Protein AF-A0A0G0J7D5-F1 (afdb_monomer_lite)

Sequence (100 aa):
MLTKNDLSQIKTVVQKAILPEIKALKQSTKKDIKTLETGLEAKFETGLKGLETRVNNRIENFKTEIIEGIEESEMEIIATVDKHKADKEIVGVLEKRVVR

Structure (mmCIF, N/CA/C/O backbone):
data_AF-A0A0G0J7D5-F1
#
_entry.id   AF-A0A0G0J7D5-F1
#
loop_
_atom_site.group_PDB
_atom_site.id
_atom_site.type_symbol
_atom_site.label_atom_id
_atom_site.label_alt_id
_atom_site.label_comp_id
_atom_site.label_asym_id
_atom_site.label_entity_id
_atom_site.label_seq_id
_atom_site.pdbx_PDB_ins_code
_atom_site.Cartn_x
_atom_site.Cartn_y
_atom_site.Cartn_z
_atom_site.occupancy
_atom_site.B_iso_or_equiv
_atom_site.auth_seq_id
_atom_site.auth_comp_id
_atom_site.auth_asym_id
_atom_site.auth_atom_id
_atom_site.pdbx_PDB_model_num
ATOM 1 N N . MET A 1 1 ? -40.733 15.414 50.086 1.00 83.56 1 MET A N 1
ATOM 2 C CA . MET A 1 1 ? -39.502 15.001 50.801 1.00 83.56 1 MET A CA 1
ATOM 3 C C . MET A 1 1 ? -39.265 13.532 50.503 1.00 83.56 1 MET A C 1
ATOM 5 O O . MET A 1 1 ? -40.224 12.780 50.603 1.00 83.56 1 MET A O 1
ATOM 9 N N . LEU A 1 2 ? -38.048 13.136 50.118 1.00 87.81 2 LEU A N 1
ATOM 10 C CA . LEU A 1 2 ? -37.702 11.717 49.972 1.00 87.81 2 LEU A CA 1
ATOM 11 C C . LEU A 1 2 ? -37.581 11.069 51.354 1.00 87.81 2 LEU A C 1
ATOM 13 O O . LEU A 1 2 ? -36.993 11.647 52.270 1.00 87.81 2 LEU A O 1
ATOM 17 N N . THR A 1 3 ? -38.139 9.875 51.499 1.00 95.50 3 THR A N 1
ATOM 18 C CA . THR A 1 3 ? -38.063 9.077 52.720 1.00 95.50 3 THR A CA 1
ATOM 19 C C . THR A 1 3 ? -36.744 8.301 52.785 1.00 95.50 3 THR A C 1
ATOM 21 O O . THR A 1 3 ? -36.056 8.087 51.784 1.00 95.50 3 THR A O 1
ATOM 24 N N . LYS A 1 4 ? -36.382 7.813 53.978 1.00 93.50 4 LYS A N 1
ATOM 25 C CA . LYS A 1 4 ? -35.235 6.898 54.139 1.00 93.50 4 LYS A CA 1
ATOM 26 C C . LYS A 1 4 ? -35.382 5.622 53.297 1.00 93.50 4 LYS A C 1
ATOM 28 O O . LYS A 1 4 ? -34.375 5.078 52.849 1.00 93.50 4 LYS A O 1
ATOM 33 N N . ASN A 1 5 ? -36.616 5.159 53.080 1.00 95.50 5 ASN A N 1
ATOM 34 C CA . ASN A 1 5 ? -36.891 3.999 52.239 1.00 95.50 5 ASN A CA 1
ATOM 35 C C . ASN A 1 5 ? -36.580 4.295 50.764 1.00 95.50 5 ASN A C 1
ATOM 37 O O . ASN A 1 5 ? -35.892 3.500 50.125 1.00 95.50 5 ASN A O 1
ATOM 41 N N . ASP A 1 6 ? -36.967 5.476 50.270 1.00 95.94 6 ASP A N 1
ATOM 42 C CA . ASP A 1 6 ? -36.668 5.910 48.897 1.00 95.94 6 ASP A CA 1
ATOM 43 C C . ASP A 1 6 ? -35.152 5.971 48.659 1.00 95.94 6 ASP A C 1
ATOM 45 O O . ASP A 1 6 ? -34.643 5.452 47.667 1.00 95.94 6 ASP A O 1
ATOM 49 N N . LEU A 1 7 ? -34.392 6.516 49.618 1.00 95.75 7 LEU A N 1
ATOM 50 C CA . LEU A 1 7 ? -32.926 6.563 49.545 1.00 95.75 7 LEU A CA 1
ATOM 51 C C . LEU A 1 7 ? -32.282 5.163 49.530 1.00 95.75 7 LEU A C 1
ATOM 53 O O . LEU A 1 7 ? -31.299 4.941 48.820 1.00 95.75 7 LEU A O 1
ATOM 57 N N . SER A 1 8 ? -32.831 4.206 50.285 1.00 95.81 8 SER A N 1
ATOM 58 C CA . SER A 1 8 ? -32.349 2.816 50.316 1.00 95.81 8 SER A CA 1
ATOM 59 C C . SER A 1 8 ? -32.597 2.087 48.990 1.00 95.81 8 SER A C 1
ATOM 61 O O . SER A 1 8 ? -31.719 1.382 48.476 1.00 95.81 8 SER A O 1
ATOM 63 N N . GLN A 1 9 ? -33.771 2.301 48.393 1.00 96.31 9 GLN A N 1
ATOM 64 C CA . GLN A 1 9 ? -34.119 1.740 47.090 1.00 96.31 9 GLN A CA 1
ATOM 65 C C . GLN A 1 9 ? -33.243 2.331 45.980 1.00 96.31 9 GLN A C 1
ATOM 67 O O . GLN A 1 9 ? -32.653 1.573 45.209 1.00 96.31 9 GLN A O 1
ATOM 72 N N . ILE A 1 10 ? -33.053 3.656 45.965 1.00 96.44 10 ILE A N 1
ATOM 73 C CA . ILE A 1 10 ? -32.144 4.333 45.027 1.00 96.44 10 ILE A CA 1
ATOM 74 C C . ILE A 1 10 ? -30.724 3.771 45.149 1.00 96.44 10 ILE A C 1
ATOM 76 O O . ILE A 1 10 ? -30.119 3.395 44.144 1.00 96.44 10 ILE A O 1
ATOM 80 N N . LYS A 1 11 ? -30.195 3.641 46.374 1.00 96.25 11 LYS A N 1
ATOM 81 C CA . LYS A 1 11 ? -28.863 3.064 46.607 1.00 96.25 11 LYS A CA 1
ATOM 82 C C . LYS A 1 11 ? -28.759 1.645 46.051 1.00 96.25 11 LYS A C 1
ATOM 84 O O . LYS A 1 11 ? -27.751 1.303 45.437 1.00 96.25 11 LYS A O 1
ATOM 89 N N . THR A 1 12 ? -29.799 0.837 46.233 1.00 97.44 12 THR A N 1
ATOM 90 C CA . THR A 1 12 ? -29.834 -0.541 45.733 1.00 97.44 12 THR A CA 1
ATOM 91 C C . THR A 1 12 ? -29.810 -0.584 44.207 1.00 97.44 12 THR A C 1
ATOM 93 O O . THR A 1 12 ? -29.020 -1.342 43.646 1.00 97.44 12 THR A O 1
ATOM 96 N N . VAL A 1 13 ? -30.605 0.250 43.530 1.00 97.38 13 VAL A N 1
ATOM 97 C CA . VAL A 1 13 ? -30.617 0.342 42.058 1.00 97.38 13 VAL A CA 1
ATOM 98 C C . VAL A 1 13 ? -29.253 0.783 41.529 1.00 97.38 13 VAL A C 1
ATOM 100 O O . VAL A 1 13 ? -28.694 0.137 40.643 1.00 97.38 13 VAL A O 1
ATOM 103 N N . VAL A 1 14 ? -28.661 1.825 42.119 1.00 97.62 14 VAL A N 1
ATOM 104 C CA . VAL A 1 14 ? -27.325 2.301 41.731 1.00 97.62 14 VAL A CA 1
ATOM 105 C C . VAL A 1 14 ? -26.278 1.196 41.895 1.00 97.62 14 VAL A C 1
ATOM 107 O O . VAL A 1 14 ? -25.461 0.976 41.003 1.00 97.62 14 VAL A O 1
ATOM 110 N N . GLN A 1 15 ? -26.304 0.472 43.016 1.00 97.06 15 GLN A N 1
ATOM 111 C CA . GLN A 1 15 ? -25.299 -0.547 43.319 1.00 97.06 15 GLN A CA 1
ATOM 112 C C . GLN A 1 15 ? -25.460 -1.835 42.514 1.00 97.06 15 GLN A C 1
ATOM 114 O O . GLN A 1 15 ? -24.450 -2.442 42.156 1.00 97.06 15 GLN A O 1
ATOM 119 N N . LYS A 1 16 ? -26.699 -2.268 42.260 1.00 96.06 16 LYS A N 1
ATOM 120 C CA . LYS A 1 16 ? -26.979 -3.583 41.673 1.00 96.06 16 LYS A CA 1
ATOM 121 C C . LYS A 1 16 ? -27.279 -3.555 40.180 1.00 96.06 16 LYS A C 1
ATOM 123 O O . LYS A 1 16 ? -27.034 -4.565 39.535 1.00 96.06 16 LYS A O 1
ATOM 128 N N . ALA A 1 17 ? -27.780 -2.445 39.645 1.00 94.69 17 ALA A N 1
ATOM 129 C CA . ALA A 1 17 ? -28.089 -2.325 38.220 1.00 94.69 17 ALA A CA 1
ATOM 130 C C . ALA A 1 17 ? -27.079 -1.413 37.514 1.00 94.69 17 ALA A C 1
ATOM 132 O O . ALA A 1 17 ? -26.331 -1.855 36.648 1.00 94.69 17 ALA A O 1
ATOM 133 N N . ILE A 1 18 ? -26.959 -0.164 37.970 1.00 97.69 18 ILE A N 1
ATOM 134 C CA . ILE A 1 18 ? -26.228 0.867 37.219 1.00 97.69 18 ILE A CA 1
ATOM 135 C C . ILE A 1 18 ? -24.708 0.642 37.255 1.00 97.69 18 ILE A C 1
ATOM 137 O O . ILE A 1 18 ? -24.042 0.653 36.221 1.00 97.69 18 ILE A O 1
ATOM 141 N N . LEU A 1 19 ? -24.120 0.435 38.440 1.00 97.94 19 LEU A N 1
ATOM 142 C CA . LEU A 1 19 ? -22.665 0.271 38.562 1.00 97.94 19 LEU A CA 1
ATOM 143 C C . LEU A 1 19 ? -22.116 -0.957 37.807 1.00 97.94 19 LEU A C 1
ATOM 145 O O . LEU A 1 19 ? -21.061 -0.825 37.179 1.00 97.94 19 LEU A O 1
ATOM 149 N N . PRO A 1 20 ? -22.762 -2.139 37.849 1.00 97.88 20 PRO A N 1
ATOM 150 C CA . PRO A 1 20 ? -22.348 -3.285 37.042 1.00 97.88 20 PRO A CA 1
ATOM 151 C C . PRO A 1 20 ? -22.414 -3.018 35.538 1.00 97.88 20 PRO A C 1
ATOM 153 O O . PRO A 1 20 ? -21.451 -3.329 34.838 1.00 97.88 20 PRO A O 1
ATOM 156 N N . GLU A 1 21 ? -23.484 -2.384 35.053 1.00 98.06 21 GLU A N 1
ATOM 157 C CA . GLU A 1 21 ? -23.633 -2.032 33.637 1.00 98.06 21 GLU A CA 1
ATOM 158 C C . GLU A 1 21 ? -22.535 -1.071 33.171 1.00 98.06 21 GLU A C 1
ATOM 160 O O . GLU A 1 21 ? -21.887 -1.322 32.157 1.00 98.06 21 GLU A O 1
ATOM 165 N N . ILE A 1 22 ? -22.226 -0.030 33.953 1.00 97.81 22 ILE A N 1
ATOM 166 C CA . ILE A 1 22 ? -21.123 0.897 33.645 1.00 97.81 22 ILE A CA 1
ATOM 167 C C . ILE A 1 22 ? -19.781 0.155 33.578 1.00 97.81 22 ILE A C 1
ATOM 169 O O . ILE A 1 22 ? -18.958 0.419 32.697 1.00 97.81 22 ILE A O 1
ATOM 173 N N . LYS A 1 23 ? -19.532 -0.786 34.498 1.00 97.62 23 LYS A N 1
ATOM 174 C CA . LYS A 1 23 ? -18.303 -1.596 34.485 1.00 97.62 23 LYS A CA 1
ATOM 175 C C . LYS A 1 23 ? -18.232 -2.491 33.249 1.00 97.62 23 LYS A C 1
ATOM 177 O O . LYS A 1 23 ? -17.161 -2.579 32.647 1.00 97.62 23 LYS A O 1
ATOM 182 N N . ALA A 1 24 ? -19.344 -3.119 32.873 1.00 97.81 24 ALA A N 1
ATOM 183 C CA . ALA A 1 24 ? -19.435 -3.959 31.685 1.00 97.81 24 ALA A CA 1
ATOM 184 C C . ALA A 1 24 ? -19.192 -3.140 30.410 1.00 97.81 24 ALA A C 1
ATOM 186 O O . ALA A 1 24 ? -18.339 -3.510 29.604 1.00 97.81 24 ALA A O 1
ATOM 187 N N . LEU A 1 25 ? -19.842 -1.978 30.283 1.00 98.25 25 LEU A N 1
ATOM 188 C CA . LEU A 1 25 ? -19.628 -1.039 29.181 1.00 98.25 25 LEU A CA 1
ATOM 189 C C . LEU A 1 25 ? -18.156 -0.628 29.081 1.00 98.25 25 LEU A C 1
ATOM 191 O O . LEU A 1 25 ? -17.551 -0.768 28.024 1.00 98.25 25 LEU A O 1
ATOM 195 N N . LYS A 1 26 ? -17.530 -0.228 30.196 1.00 97.81 26 LYS A N 1
ATOM 196 C CA . LYS A 1 26 ? -16.107 0.150 30.220 1.00 97.81 26 LYS A CA 1
ATOM 197 C C . LYS A 1 26 ? -15.188 -0.980 29.743 1.00 97.81 26 LYS A C 1
ATOM 199 O O . LYS A 1 26 ? -14.194 -0.718 29.065 1.00 97.81 26 LYS A O 1
ATOM 204 N N . GLN A 1 27 ? -15.482 -2.226 30.113 1.00 98.19 27 GLN A N 1
ATOM 205 C CA . GLN A 1 27 ? -14.704 -3.384 29.667 1.00 98.19 27 GLN A CA 1
ATOM 206 C C . GLN A 1 27 ? -14.922 -3.683 28.183 1.00 98.19 27 GLN A C 1
ATOM 208 O O . GLN A 1 27 ? -13.938 -3.916 27.481 1.00 98.19 27 GLN A O 1
ATOM 213 N N . SER A 1 28 ? -16.171 -3.626 27.707 1.00 98.12 28 SER A N 1
ATOM 214 C CA . SER A 1 28 ? -16.495 -3.810 26.289 1.00 98.12 28 SER A CA 1
ATOM 215 C C . SER A 1 28 ? -15.786 -2.767 25.438 1.00 98.12 28 SER A C 1
ATOM 217 O O . SER A 1 28 ? -14.994 -3.129 24.580 1.00 98.12 28 SER A O 1
ATOM 219 N N . THR A 1 29 ? -15.932 -1.480 25.767 1.00 98.38 29 THR A N 1
ATOM 220 C CA . THR A 1 29 ? -15.277 -0.395 25.028 1.00 98.38 29 THR A CA 1
ATOM 221 C C . THR A 1 29 ? -13.758 -0.561 25.002 1.00 98.38 29 THR A C 1
ATOM 223 O O . THR A 1 29 ? -13.130 -0.361 23.967 1.00 98.38 29 THR A O 1
ATOM 226 N N . LYS A 1 30 ? -13.138 -0.990 26.111 1.00 98.06 30 LYS A N 1
ATOM 227 C CA . LYS A 1 30 ? -11.693 -1.273 26.137 1.00 98.06 30 LYS A CA 1
ATOM 228 C C . LYS A 1 30 ? -11.308 -2.425 25.200 1.00 98.06 30 LYS A C 1
ATOM 230 O O . LYS A 1 30 ? -10.233 -2.385 24.606 1.00 98.06 30 LYS A O 1
ATOM 235 N N . LYS A 1 31 ? -12.142 -3.460 25.092 1.00 98.06 31 LYS A N 1
ATOM 236 C CA . LYS A 1 31 ? -11.928 -4.584 24.170 1.00 98.06 31 LYS A CA 1
ATOM 237 C C . LYS A 1 31 ? -12.115 -4.152 22.713 1.00 98.06 31 LYS A C 1
ATOM 239 O O . LYS A 1 31 ? -11.312 -4.542 21.867 1.00 98.06 31 LYS A O 1
ATOM 244 N N . ASP A 1 32 ? -13.123 -3.332 22.444 1.00 98.31 32 ASP A N 1
ATOM 245 C CA . ASP A 1 32 ? -13.423 -2.826 21.105 1.00 98.31 32 ASP A CA 1
ATOM 246 C C . ASP A 1 32 ? -12.275 -1.950 20.592 1.00 98.31 32 ASP A C 1
ATOM 248 O O . ASP A 1 32 ? -11.786 -2.175 19.488 1.00 98.31 32 ASP A O 1
ATOM 252 N N . ILE A 1 33 ? -11.756 -1.045 21.434 1.00 98.25 33 ILE A N 1
ATOM 253 C CA . ILE A 1 33 ? -10.577 -0.223 21.115 1.00 98.25 33 ILE A CA 1
ATOM 254 C C . ILE A 1 33 ? -9.380 -1.105 20.754 1.00 98.25 33 ILE A C 1
ATOM 256 O O . ILE A 1 33 ? -8.811 -0.936 19.683 1.00 98.25 33 ILE A O 1
ATOM 260 N N . LYS A 1 34 ? -9.047 -2.099 21.586 1.00 97.94 34 LYS A N 1
ATOM 261 C CA . LYS A 1 34 ? -7.930 -3.014 21.297 1.00 97.94 34 LYS A CA 1
ATOM 262 C C . LYS A 1 34 ? -8.105 -3.772 19.985 1.00 97.94 34 LYS A C 1
ATOM 264 O O . LYS A 1 34 ? -7.147 -3.986 19.254 1.00 97.94 34 LYS A O 1
ATOM 269 N N . THR A 1 35 ? -9.333 -4.191 19.693 1.00 98.19 35 THR A N 1
ATOM 270 C CA . THR A 1 35 ? -9.645 -4.901 18.447 1.00 98.19 35 THR A CA 1
ATOM 271 C C . THR A 1 35 ? -9.431 -3.989 17.239 1.00 98.19 35 THR A C 1
ATOM 273 O O . THR A 1 35 ? -8.878 -4.425 16.230 1.00 98.19 35 THR A O 1
ATOM 276 N N . LEU A 1 36 ? -9.827 -2.716 17.349 1.00 98.12 36 LEU A N 1
ATOM 277 C CA . LEU A 1 36 ? -9.581 -1.711 16.318 1.00 98.12 36 LEU A CA 1
ATOM 278 C C . LEU A 1 36 ? -8.087 -1.420 16.147 1.00 98.12 36 LEU A C 1
ATOM 280 O O . LEU A 1 36 ? -7.628 -1.382 15.011 1.00 98.12 36 LEU A O 1
ATOM 284 N N . GLU A 1 37 ? -7.333 -1.269 17.239 1.00 97.75 37 GLU A N 1
ATOM 285 C CA . GLU A 1 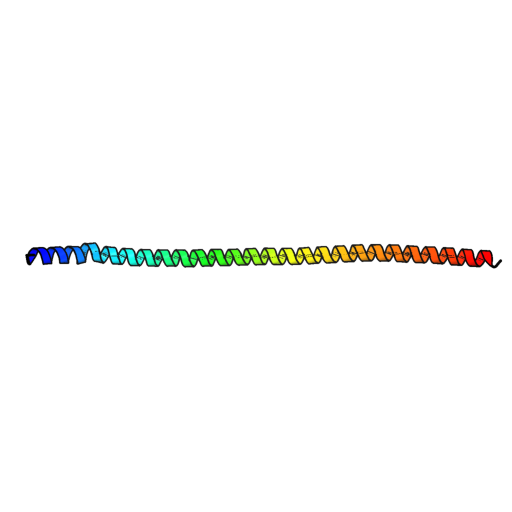37 ? -5.880 -1.039 17.214 1.00 97.75 37 GLU A CA 1
ATOM 286 C C . GLU A 1 37 ? -5.159 -2.164 16.461 1.00 97.75 37 GLU A C 1
ATOM 288 O O . GLU A 1 37 ? -4.529 -1.911 15.436 1.00 97.75 37 GLU A O 1
ATOM 293 N N . THR A 1 38 ? -5.352 -3.420 16.877 1.00 97.75 38 THR A N 1
ATOM 294 C CA . THR A 1 38 ? -4.737 -4.578 16.207 1.00 97.75 38 THR A CA 1
ATOM 295 C C . THR A 1 38 ? -5.197 -4.717 14.753 1.00 97.75 38 THR A C 1
ATOM 297 O O . THR A 1 38 ? -4.406 -5.048 13.869 1.00 97.75 38 THR A O 1
ATOM 300 N N . GLY A 1 39 ? -6.478 -4.452 14.474 1.00 97.88 39 GLY A N 1
ATOM 301 C CA . GLY A 1 39 ? -7.012 -4.504 13.115 1.00 97.88 39 GLY A CA 1
ATOM 302 C C . GLY A 1 39 ? -6.414 -3.436 12.194 1.00 97.88 39 GLY A C 1
ATOM 303 O O . GLY A 1 39 ? -6.193 -3.703 11.011 1.00 97.88 39 GLY A O 1
ATOM 304 N N . LEU A 1 40 ? -6.145 -2.237 12.716 1.00 98.06 40 LEU A N 1
ATOM 305 C CA . LEU A 1 40 ? -5.497 -1.154 11.977 1.00 98.06 40 LEU A CA 1
ATOM 306 C C . LEU A 1 40 ? -4.011 -1.434 11.758 1.00 98.06 40 LEU A C 1
ATOM 308 O O . LEU A 1 40 ? -3.550 -1.290 10.628 1.00 98.06 40 LEU A O 1
ATOM 312 N N . GLU A 1 41 ? -3.293 -1.889 12.786 1.00 97.25 41 GLU A N 1
ATOM 313 C CA . GLU A 1 41 ? -1.880 -2.276 12.679 1.00 97.25 41 GLU A CA 1
ATOM 314 C C . GLU A 1 41 ? -1.677 -3.340 11.594 1.00 97.25 41 GLU A C 1
ATOM 316 O O . GLU A 1 41 ? -0.880 -3.147 10.676 1.00 97.25 41 GLU A O 1
ATOM 321 N N . ALA A 1 42 ? -2.476 -4.413 11.615 1.00 97.12 42 ALA A N 1
ATOM 322 C CA . ALA A 1 42 ? -2.379 -5.488 10.630 1.00 97.12 42 ALA A CA 1
ATOM 323 C C . ALA A 1 42 ? -2.668 -5.011 9.194 1.00 97.12 42 ALA A C 1
ATOM 325 O O . ALA A 1 42 ? -1.978 -5.400 8.244 1.00 97.12 42 ALA A O 1
ATOM 326 N N . LYS A 1 43 ? -3.684 -4.152 9.014 1.00 97.38 43 LYS A N 1
ATOM 327 C CA . LYS A 1 43 ? -4.006 -3.560 7.704 1.00 97.38 43 LYS A CA 1
ATOM 328 C C . LYS A 1 43 ? -2.888 -2.656 7.204 1.00 97.38 43 LYS A C 1
ATOM 330 O O . LYS A 1 43 ? -2.567 -2.700 6.018 1.00 97.38 43 LYS A O 1
ATOM 335 N N . PHE A 1 44 ? -2.306 -1.854 8.090 1.00 98.00 44 PHE A N 1
ATOM 336 C CA . PHE A 1 44 ? -1.221 -0.950 7.740 1.00 98.00 44 PHE A CA 1
ATOM 337 C C . PHE A 1 44 ? 0.032 -1.728 7.335 1.00 98.00 44 PHE A C 1
ATOM 339 O O . PHE A 1 44 ? 0.586 -1.475 6.268 1.00 98.00 44 PHE A O 1
ATOM 346 N N . GLU A 1 45 ? 0.417 -2.742 8.109 1.00 97.75 45 GLU A N 1
ATOM 347 C CA . GLU A 1 45 ? 1.573 -3.582 7.793 1.00 97.75 45 GLU A CA 1
ATOM 348 C C . GLU A 1 45 ? 1.386 -4.348 6.473 1.00 97.75 45 GLU A C 1
ATOM 350 O O . GLU A 1 45 ? 2.289 -4.396 5.637 1.00 97.75 45 GLU A O 1
ATOM 355 N N . THR A 1 46 ? 0.186 -4.884 6.235 1.00 98.06 46 THR A N 1
ATOM 356 C CA . THR A 1 46 ? -0.154 -5.537 4.959 1.00 98.06 46 THR A CA 1
ATOM 357 C C . THR A 1 46 ? -0.080 -4.550 3.793 1.00 98.06 46 THR A C 1
ATOM 359 O O . THR A 1 46 ? 0.460 -4.868 2.732 1.00 98.06 46 THR A O 1
ATOM 362 N N . GLY A 1 47 ? -0.588 -3.332 3.995 1.00 98.44 47 GLY A N 1
ATOM 363 C CA . GLY A 1 47 ? -0.528 -2.256 3.012 1.00 98.44 47 GLY A CA 1
ATOM 364 C C . GLY A 1 47 ? 0.905 -1.855 2.664 1.00 98.44 47 GLY A C 1
ATOM 365 O O . GLY A 1 47 ? 1.218 -1.704 1.481 1.00 98.44 47 GLY A O 1
ATOM 366 N N . LEU A 1 48 ? 1.782 -1.748 3.668 1.00 98.25 48 LEU A N 1
ATOM 367 C CA . LEU A 1 48 ? 3.199 -1.437 3.480 1.00 98.25 48 LEU A CA 1
ATOM 368 C C . LEU A 1 48 ? 3.932 -2.533 2.704 1.00 98.25 48 LEU A C 1
ATOM 370 O O . LEU A 1 48 ? 4.580 -2.219 1.711 1.00 98.25 48 LEU A O 1
ATOM 374 N N . LYS A 1 49 ? 3.761 -3.809 3.071 1.00 98.12 49 LYS A N 1
ATOM 375 C CA . LYS A 1 49 ? 4.367 -4.938 2.335 1.00 98.12 49 LYS A CA 1
ATOM 376 C C . LYS A 1 49 ? 3.901 -4.984 0.878 1.00 98.12 49 LYS A C 1
ATOM 378 O O . LYS A 1 49 ? 4.686 -5.227 -0.041 1.00 98.12 49 LYS A O 1
ATOM 383 N N . GLY A 1 50 ? 2.617 -4.701 0.651 1.00 98.56 50 GLY A N 1
ATOM 384 C CA . GLY A 1 50 ? 2.059 -4.590 -0.694 1.00 98.56 50 GLY A CA 1
ATOM 385 C C . GLY A 1 50 ? 2.658 -3.429 -1.492 1.00 98.56 50 GLY A C 1
ATOM 386 O O . GLY A 1 50 ? 2.899 -3.570 -2.691 1.00 98.56 50 GLY A O 1
ATOM 387 N N . LEU A 1 51 ? 2.911 -2.285 -0.850 1.00 98.56 51 LEU A N 1
ATOM 388 C CA . LEU A 1 51 ? 3.578 -1.147 -1.481 1.00 98.56 51 LEU A CA 1
ATOM 389 C C . LEU A 1 51 ? 5.040 -1.461 -1.811 1.00 98.56 51 LEU A C 1
ATOM 391 O O . LEU A 1 51 ? 5.452 -1.225 -2.942 1.00 98.56 51 LEU A O 1
ATOM 395 N N . GLU A 1 52 ? 5.783 -2.033 -0.867 1.00 98.38 52 GLU A N 1
ATOM 396 C CA . GLU A 1 52 ? 7.179 -2.446 -1.041 1.00 98.38 52 GLU A CA 1
ATOM 397 C C . GLU A 1 52 ? 7.333 -3.392 -2.237 1.00 98.38 52 GLU A C 1
ATOM 399 O O . GLU A 1 52 ? 8.149 -3.153 -3.125 1.00 98.38 52 GLU A O 1
ATOM 404 N N . THR A 1 53 ? 6.461 -4.398 -2.336 1.00 98.56 53 THR A N 1
ATOM 405 C CA . THR A 1 53 ? 6.444 -5.337 -3.468 1.00 98.56 53 THR A CA 1
ATOM 406 C C . THR A 1 53 ? 6.228 -4.616 -4.801 1.00 98.56 53 THR A C 1
ATOM 408 O O . THR A 1 53 ? 6.942 -4.866 -5.770 1.00 98.56 53 THR A O 1
ATOM 411 N N . ARG A 1 54 ? 5.261 -3.687 -4.871 1.00 98.56 54 ARG A N 1
ATOM 412 C CA . ARG A 1 54 ? 4.994 -2.924 -6.103 1.00 98.56 54 ARG A CA 1
ATOM 413 C C . ARG A 1 54 ? 6.167 -2.034 -6.496 1.00 98.56 54 ARG A C 1
ATOM 415 O O . ARG A 1 54 ? 6.461 -1.928 -7.683 1.00 98.56 54 ARG A O 1
ATOM 422 N N . VAL A 1 55 ? 6.813 -1.394 -5.522 1.00 98.69 55 VAL A N 1
ATOM 423 C CA . VAL A 1 55 ? 7.983 -0.541 -5.762 1.00 98.69 55 VAL A CA 1
ATOM 424 C C . VAL A 1 55 ? 9.147 -1.375 -6.287 1.00 98.69 55 VAL A C 1
ATOM 426 O O . VAL A 1 55 ? 9.712 -1.019 -7.316 1.00 98.69 55 VAL A O 1
ATOM 429 N N . ASN A 1 56 ? 9.447 -2.511 -5.655 1.00 98.38 56 ASN A N 1
ATOM 430 C CA . ASN A 1 56 ? 10.522 -3.399 -6.096 1.00 98.38 56 ASN A CA 1
ATOM 431 C C . ASN A 1 56 ? 10.274 -3.921 -7.515 1.00 98.38 56 ASN A C 1
ATOM 433 O O . ASN 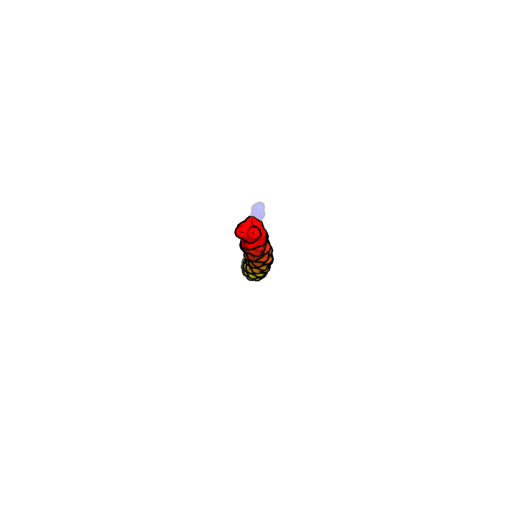A 1 56 ? 11.151 -3.806 -8.365 1.00 98.38 56 ASN A O 1
ATOM 437 N N . ASN A 1 57 ? 9.055 -4.380 -7.816 1.00 98.50 57 ASN A N 1
ATOM 438 C CA . ASN A 1 57 ? 8.703 -4.814 -9.170 1.00 98.50 57 ASN A CA 1
ATOM 439 C C . ASN A 1 57 ? 8.844 -3.676 -10.190 1.00 98.50 57 ASN A C 1
ATOM 441 O O . ASN A 1 57 ? 9.299 -3.897 -11.307 1.00 98.50 57 ASN A O 1
ATOM 445 N N . ARG A 1 58 ? 8.476 -2.442 -9.819 1.00 98.50 58 ARG A N 1
ATOM 446 C CA . ARG A 1 58 ? 8.617 -1.291 -10.718 1.00 98.50 58 ARG A CA 1
ATOM 447 C C . ARG A 1 58 ? 10.080 -0.943 -10.981 1.00 98.50 58 ARG A C 1
ATOM 449 O O . ARG A 1 58 ? 10.406 -0.581 -12.105 1.00 98.50 58 ARG A O 1
ATOM 456 N N . ILE A 1 59 ? 10.936 -1.053 -9.968 1.00 98.44 59 ILE A N 1
ATOM 457 C CA . ILE A 1 59 ? 12.380 -0.849 -10.105 1.00 98.44 59 ILE A CA 1
ATOM 458 C C . ILE A 1 59 ? 12.980 -1.906 -11.033 1.00 98.44 59 ILE A C 1
ATOM 460 O O . ILE A 1 59 ? 13.740 -1.544 -11.925 1.00 98.44 59 ILE A O 1
ATOM 464 N N . GLU A 1 60 ? 12.632 -3.182 -10.859 1.00 98.19 60 GLU A N 1
ATOM 465 C CA . GLU A 1 60 ? 13.126 -4.251 -11.736 1.00 98.19 60 GLU A CA 1
ATOM 466 C C . GLU A 1 60 ? 12.670 -4.050 -13.183 1.00 98.19 60 GLU A C 1
ATOM 468 O O . GLU A 1 60 ? 13.499 -4.088 -14.086 1.00 98.19 60 GLU A O 1
ATOM 473 N N . ASN A 1 61 ? 11.399 -3.703 -13.404 1.00 98.38 61 ASN A N 1
ATOM 474 C CA . ASN A 1 61 ? 10.914 -3.392 -14.748 1.00 98.38 61 ASN A CA 1
ATOM 475 C C . ASN A 1 61 ? 11.674 -2.215 -15.374 1.00 98.38 61 ASN A C 1
ATOM 477 O O . ASN A 1 61 ? 12.084 -2.299 -16.525 1.00 98.38 61 ASN A O 1
ATOM 481 N N . PHE A 1 62 ? 11.917 -1.140 -14.614 1.00 98.44 62 PHE A N 1
ATOM 482 C CA . PHE A 1 62 ? 12.703 -0.012 -15.116 1.00 98.44 62 PHE A CA 1
ATOM 483 C C . PHE A 1 62 ? 14.146 -0.396 -15.445 1.00 98.44 62 PHE A C 1
ATOM 485 O O . PHE A 1 62 ? 14.697 0.120 -16.412 1.00 98.44 62 PHE A O 1
ATOM 492 N N . LYS A 1 63 ? 14.772 -1.295 -14.677 1.00 98.12 63 LYS A N 1
ATOM 493 C CA . LYS A 1 63 ? 16.108 -1.803 -15.018 1.00 98.12 63 LYS A CA 1
ATOM 494 C C . LYS A 1 63 ? 16.089 -2.539 -16.353 1.00 98.12 63 LYS A C 1
ATOM 496 O O . LYS A 1 63 ? 16.960 -2.279 -17.175 1.00 98.12 63 LYS A O 1
ATOM 501 N N . THR A 1 64 ? 15.108 -3.414 -16.569 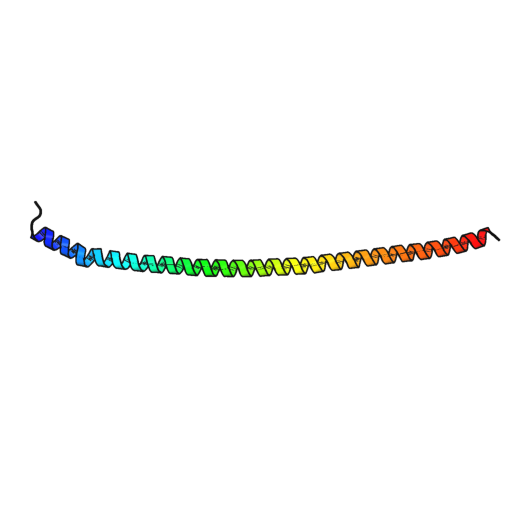1.00 98.50 64 THR A N 1
ATOM 502 C CA . THR A 1 64 ? 14.951 -4.136 -17.837 1.00 98.50 64 THR A CA 1
ATOM 503 C C . THR A 1 64 ? 14.741 -3.173 -19.001 1.00 98.50 64 THR A C 1
ATOM 505 O O . THR A 1 64 ? 15.499 -3.235 -19.959 1.00 98.50 64 THR A O 1
ATOM 508 N N . GLU A 1 65 ? 13.805 -2.226 -18.881 1.00 98.50 65 GLU A N 1
ATOM 509 C CA . GLU A 1 65 ? 13.529 -1.224 -19.924 1.00 98.50 65 GLU A CA 1
ATOM 510 C C . GLU A 1 65 ? 14.779 -0.396 -20.279 1.00 98.50 65 GLU A C 1
ATOM 512 O O . GLU A 1 65 ? 15.034 -0.113 -21.447 1.00 98.50 65 GLU A O 1
ATOM 517 N N . ILE A 1 66 ? 15.588 -0.022 -19.280 1.00 98.50 66 ILE A N 1
ATOM 518 C CA . ILE A 1 66 ? 16.842 0.709 -19.507 1.00 98.50 66 ILE A CA 1
ATOM 519 C C . ILE A 1 66 ? 17.867 -0.161 -20.240 1.00 98.50 66 ILE A C 1
ATOM 521 O O . ILE A 1 66 ? 18.519 0.331 -21.157 1.00 98.50 66 ILE A O 1
ATOM 525 N N . ILE A 1 67 ? 18.034 -1.424 -19.837 1.00 98.44 67 ILE A N 1
ATOM 526 C CA . ILE A 1 67 ? 18.988 -2.342 -20.474 1.00 98.44 67 ILE A CA 1
ATOM 527 C C . ILE A 1 67 ? 18.595 -2.579 -21.932 1.00 98.44 67 ILE A C 1
ATOM 529 O O . ILE A 1 67 ? 19.427 -2.385 -22.810 1.00 98.44 67 ILE A O 1
ATOM 533 N N . GLU A 1 68 ? 17.329 -2.907 -22.190 1.00 98.31 68 GLU A N 1
ATOM 534 C CA . GLU A 1 68 ? 16.821 -3.139 -23.546 1.00 98.31 68 GLU A CA 1
ATOM 535 C C . GLU A 1 68 ? 17.013 -1.899 -24.435 1.00 98.31 68 GLU A C 1
ATOM 537 O O . GLU A 1 68 ? 17.478 -2.013 -25.567 1.00 98.31 68 GLU A O 1
ATOM 542 N N . GLY A 1 69 ? 16.748 -0.696 -23.908 1.00 98.56 69 GLY A N 1
ATOM 543 C CA . GLY A 1 69 ? 16.973 0.550 -24.646 1.00 98.56 69 GLY A CA 1
ATOM 544 C C . GLY A 1 69 ? 18.452 0.845 -24.937 1.00 98.56 69 GLY A C 1
ATOM 545 O O . GLY A 1 69 ? 18.777 1.411 -25.986 1.00 98.56 69 GLY A O 1
ATOM 546 N N . ILE A 1 70 ? 19.364 0.459 -24.037 1.00 98.44 70 ILE A N 1
ATOM 547 C CA . ILE A 1 70 ? 20.811 0.551 -24.279 1.00 98.44 70 ILE A CA 1
ATOM 548 C C . ILE A 1 70 ? 21.222 -0.439 -25.368 1.00 98.44 70 ILE A C 1
ATOM 550 O O . ILE A 1 70 ? 21.892 -0.032 -26.312 1.00 98.44 70 ILE A O 1
ATOM 554 N N . GLU A 1 71 ? 20.792 -1.697 -25.277 1.00 98.31 71 GLU A N 1
ATOM 555 C CA . GLU A 1 71 ? 21.106 -2.736 -26.265 1.00 98.31 71 GLU A CA 1
ATOM 556 C C . GLU A 1 71 ? 20.601 -2.358 -27.667 1.00 98.31 71 GLU A C 1
ATOM 558 O O . GLU A 1 71 ? 21.324 -2.505 -28.654 1.00 98.31 71 GLU A O 1
ATOM 563 N N . GLU A 1 72 ? 19.392 -1.797 -27.769 1.00 98.38 72 GLU A N 1
ATOM 564 C CA . GLU A 1 72 ? 18.850 -1.282 -29.032 1.00 98.38 72 GLU A CA 1
ATOM 565 C C . GLU A 1 72 ? 19.723 -0.152 -29.601 1.00 98.38 72 GLU A C 1
ATOM 567 O O . GLU A 1 72 ? 20.106 -0.181 -30.776 1.00 98.38 72 GLU A O 1
ATOM 572 N N . SER A 1 73 ? 20.107 0.805 -28.753 1.00 98.38 73 SER A N 1
ATOM 573 C CA . SER A 1 73 ? 20.971 1.924 -29.147 1.00 98.38 73 SER A CA 1
ATOM 574 C C . SER A 1 73 ? 22.361 1.447 -29.589 1.00 98.38 73 SER A C 1
ATOM 576 O O . SER A 1 73 ? 22.918 1.953 -30.565 1.00 98.38 73 SER A O 1
ATOM 578 N N . GLU A 1 74 ? 22.938 0.460 -28.900 1.00 98.38 74 GLU A N 1
ATOM 579 C CA . GLU A 1 74 ? 24.229 -0.133 -29.258 1.00 98.38 74 GLU A CA 1
ATOM 580 C C . GLU A 1 74 ? 24.178 -0.801 -30.636 1.00 98.38 74 GLU A C 1
ATOM 582 O O . GLU A 1 74 ? 25.076 -0.594 -31.459 1.00 98.38 74 GLU A O 1
ATOM 587 N N . MET A 1 75 ? 23.105 -1.539 -30.928 1.00 98.25 75 MET A N 1
ATOM 588 C CA . MET A 1 75 ? 22.899 -2.165 -32.234 1.00 98.25 75 MET A CA 1
ATOM 589 C C . MET A 1 75 ? 22.781 -1.131 -33.364 1.00 98.25 75 MET A C 1
ATOM 591 O O . MET A 1 75 ? 23.376 -1.317 -34.431 1.00 98.25 75 MET A O 1
ATOM 595 N N . GLU A 1 76 ? 22.075 -0.020 -33.137 1.00 98.38 76 GLU A N 1
ATOM 596 C CA . GLU A 1 76 ? 21.969 1.076 -34.110 1.00 98.38 76 GLU A CA 1
ATOM 597 C C . GLU A 1 76 ? 23.330 1.744 -34.377 1.00 98.38 76 GLU A C 1
ATOM 599 O O . GLU A 1 76 ? 23.696 2.018 -35.531 1.00 98.38 76 GLU A O 1
ATOM 604 N N . ILE A 1 77 ? 24.122 1.960 -33.322 1.00 98.44 77 ILE A N 1
ATOM 605 C CA . ILE A 1 77 ? 25.477 2.510 -33.431 1.00 98.44 77 ILE A CA 1
ATOM 606 C C . ILE A 1 77 ? 26.371 1.573 -34.248 1.00 98.44 77 ILE A C 1
ATOM 608 O O . ILE A 1 77 ? 27.056 2.038 -35.164 1.00 98.44 77 ILE A O 1
ATOM 612 N N . ILE A 1 78 ? 26.351 0.266 -33.966 1.00 98.31 78 ILE A N 1
ATOM 613 C CA . ILE A 1 78 ? 27.140 -0.732 -34.705 1.00 98.31 78 ILE A CA 1
ATOM 614 C C . ILE A 1 78 ? 26.780 -0.705 -36.194 1.00 98.31 78 ILE A C 1
ATOM 616 O O . ILE A 1 78 ? 27.672 -0.579 -37.036 1.00 98.31 78 ILE A O 1
ATOM 620 N N . ALA A 1 79 ? 25.485 -0.728 -36.527 1.00 98.31 79 ALA A N 1
ATOM 621 C CA . ALA A 1 79 ? 25.023 -0.676 -37.913 1.00 98.31 79 ALA A CA 1
ATOM 622 C C . ALA A 1 79 ? 25.489 0.602 -38.635 1.00 98.31 79 ALA A C 1
ATOM 624 O O . ALA A 1 79 ? 25.933 0.559 -39.787 1.00 98.31 79 ALA A O 1
ATOM 625 N N . THR A 1 80 ? 25.442 1.744 -37.944 1.00 98.38 80 THR A N 1
ATOM 626 C CA . THR A 1 80 ? 25.908 3.032 -38.477 1.00 98.38 80 THR A CA 1
ATOM 627 C C . THR A 1 80 ? 27.418 3.031 -38.725 1.00 98.38 80 THR A C 1
ATOM 629 O O . THR A 1 80 ? 27.882 3.491 -39.773 1.00 98.38 80 THR A O 1
ATOM 632 N N . VAL A 1 81 ? 28.198 2.489 -37.788 1.00 98.31 81 VAL A N 1
ATOM 633 C CA . VAL A 1 81 ? 29.659 2.385 -37.903 1.00 98.31 81 VAL A CA 1
ATOM 634 C C . VAL A 1 81 ? 30.058 1.468 -39.057 1.00 98.31 81 VAL A C 1
ATOM 636 O O . VAL A 1 81 ? 30.954 1.819 -39.829 1.00 98.31 81 VAL A O 1
ATOM 639 N N . ASP A 1 82 ? 29.401 0.322 -39.212 1.00 98.19 82 ASP A N 1
ATOM 640 C CA . ASP A 1 82 ? 29.713 -0.625 -40.282 1.00 98.19 82 ASP A CA 1
ATOM 641 C C . ASP A 1 82 ? 29.369 -0.064 -41.663 1.00 98.19 82 ASP A C 1
ATOM 643 O O . ASP A 1 82 ? 30.175 -0.179 -42.591 1.00 98.19 82 ASP A O 1
ATOM 647 N N . LYS A 1 83 ? 28.252 0.663 -41.783 1.00 98.19 83 LYS A N 1
ATOM 648 C CA . LYS A 1 83 ? 27.942 1.426 -42.997 1.00 98.19 83 LYS A CA 1
ATOM 649 C C . LYS A 1 83 ? 29.032 2.455 -43.311 1.00 98.19 83 LYS A C 1
ATOM 651 O O . LYS A 1 83 ? 29.514 2.508 -44.439 1.00 98.19 83 LYS A O 1
ATOM 656 N N . HIS A 1 84 ? 29.471 3.234 -42.319 1.00 97.88 84 HIS A N 1
ATOM 657 C CA . HIS A 1 84 ? 30.522 4.234 -42.523 1.00 97.88 84 HIS A CA 1
ATO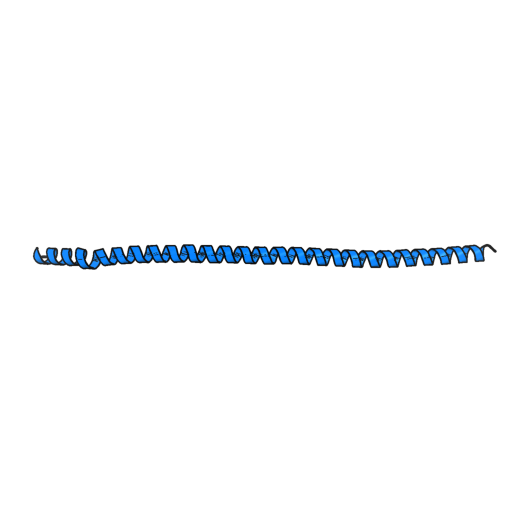M 658 C C . HIS A 1 84 ? 31.857 3.612 -42.970 1.00 97.88 84 HIS A C 1
ATOM 660 O O . HIS A 1 84 ? 32.5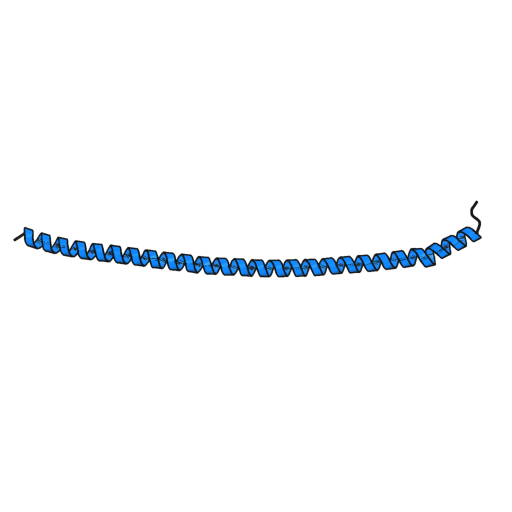59 4.185 -43.807 1.00 97.88 84 HIS A O 1
ATOM 666 N N . LYS A 1 85 ? 32.219 2.437 -42.435 1.00 97.75 85 LYS A N 1
ATOM 667 C CA . LYS A 1 85 ? 33.410 1.695 -42.881 1.00 97.75 85 LYS A CA 1
ATOM 668 C C . LYS A 1 85 ? 33.287 1.276 -44.346 1.00 97.75 85 LYS A C 1
ATOM 670 O O . LYS A 1 85 ? 34.218 1.525 -45.109 1.00 97.75 85 LYS A O 1
ATOM 675 N N . ALA A 1 86 ? 32.145 0.711 -44.741 1.00 97.50 86 ALA A N 1
ATOM 676 C CA . ALA A 1 86 ? 31.892 0.314 -46.125 1.00 97.50 86 ALA A CA 1
ATOM 677 C C . ALA A 1 86 ? 31.965 1.516 -47.086 1.00 97.50 86 ALA A C 1
ATOM 679 O O . ALA A 1 86 ? 32.630 1.448 -48.121 1.00 97.50 86 ALA A O 1
ATOM 680 N N . ASP A 1 87 ? 31.365 2.649 -46.709 1.00 97.38 87 ASP A N 1
ATOM 681 C CA . ASP A 1 87 ? 31.423 3.885 -47.494 1.00 97.38 87 ASP A CA 1
ATOM 682 C C . ASP A 1 87 ? 32.875 4.372 -47.673 1.00 97.38 87 ASP A C 1
ATOM 684 O O . ASP A 1 87 ? 33.281 4.743 -48.779 1.00 97.38 87 ASP A O 1
ATOM 688 N N . LYS A 1 88 ? 33.702 4.312 -46.618 1.00 97.12 88 LYS A N 1
ATOM 689 C CA . LYS A 1 88 ? 35.135 4.655 -46.696 1.00 97.12 88 LYS A CA 1
ATOM 690 C C . LYS A 1 88 ? 35.916 3.755 -47.651 1.00 97.12 88 LYS A C 1
ATOM 692 O O . LYS A 1 88 ? 36.772 4.251 -48.385 1.00 97.12 88 LYS A O 1
ATOM 697 N N . GLU A 1 89 ? 35.652 2.451 -47.644 1.00 96.25 89 GLU A N 1
ATOM 698 C CA . GLU A 1 89 ? 36.304 1.515 -48.565 1.00 96.25 89 GLU A CA 1
ATOM 699 C C . GLU A 1 89 ? 35.964 1.838 -50.023 1.00 96.25 89 GLU A C 1
ATOM 701 O O . GLU A 1 89 ? 36.859 1.876 -50.874 1.00 96.25 89 GLU A O 1
ATOM 706 N N . ILE A 1 90 ? 34.694 2.147 -50.305 1.00 95.88 90 ILE A N 1
ATOM 707 C CA . ILE A 1 90 ? 34.235 2.555 -51.638 1.00 95.88 90 ILE A CA 1
ATOM 708 C C . ILE A 1 90 ? 34.961 3.826 -52.092 1.00 95.88 90 ILE A C 1
ATOM 710 O O . ILE A 1 90 ? 35.495 3.856 -53.204 1.00 95.88 90 ILE A O 1
ATOM 714 N N . VAL A 1 91 ? 35.035 4.852 -51.237 1.00 95.88 91 VAL A N 1
ATOM 715 C CA . VAL A 1 91 ? 35.752 6.103 -51.543 1.00 95.88 91 VAL A CA 1
ATOM 716 C C . VAL A 1 91 ? 37.219 5.824 -51.877 1.00 95.88 91 VAL A C 1
ATOM 718 O O . VAL A 1 91 ? 37.692 6.252 -52.929 1.00 95.88 91 VAL A O 1
ATOM 721 N N . GLY A 1 92 ? 37.918 5.027 -51.064 1.00 94.19 92 GLY A N 1
ATOM 722 C CA . GLY A 1 92 ? 39.321 4.686 -51.317 1.00 94.19 92 GLY A CA 1
ATOM 723 C C . GLY A 1 92 ? 39.547 3.924 -52.632 1.00 94.19 92 GLY A C 1
ATOM 724 O O . GLY A 1 92 ? 40.587 4.082 -53.278 1.00 94.19 92 GLY A O 1
ATOM 725 N N . VAL A 1 93 ? 38.586 3.104 -53.076 1.00 94.56 93 VAL A N 1
ATOM 726 C CA . VAL A 1 93 ? 38.630 2.458 -54.402 1.00 94.56 93 VAL A CA 1
ATOM 727 C C . VAL A 1 93 ? 38.447 3.478 -55.524 1.00 94.56 93 VAL A C 1
ATOM 729 O O . VAL A 1 93 ? 39.154 3.401 -56.532 1.00 94.56 93 VAL A O 1
ATOM 732 N N . LEU A 1 94 ? 37.515 4.421 -55.372 1.00 93.50 94 LEU A N 1
ATOM 733 C CA . LEU A 1 94 ? 37.256 5.462 -56.367 1.00 93.50 94 LEU A CA 1
ATOM 734 C C . LEU A 1 94 ? 38.460 6.395 -56.530 1.00 93.50 94 LEU A C 1
ATOM 736 O O . LEU A 1 94 ? 38.892 6.623 -57.658 1.00 93.50 94 LEU A O 1
ATOM 740 N N . GLU A 1 95 ? 39.065 6.847 -55.431 1.00 93.75 95 GLU A N 1
ATOM 741 C CA . GLU A 1 95 ? 40.269 7.689 -55.455 1.00 93.75 95 GLU A CA 1
ATOM 742 C C . GLU A 1 95 ? 41.413 7.024 -56.235 1.00 93.75 95 GLU A C 1
ATOM 744 O O . GLU A 1 95 ? 42.019 7.638 -57.112 1.00 93.75 95 GLU A O 1
ATOM 749 N N . LYS A 1 96 ? 41.658 5.725 -56.012 1.00 92.62 96 LYS A N 1
ATOM 750 C CA . LYS A 1 96 ? 42.678 4.962 -56.756 1.00 92.62 96 LYS A CA 1
ATOM 751 C C . LYS A 1 96 ? 42.395 4.848 -58.256 1.00 92.62 96 LYS A C 1
ATOM 753 O O . LYS A 1 96 ? 43.337 4.653 -59.023 1.00 92.62 96 LYS A O 1
ATOM 758 N N . ARG A 1 97 ? 41.127 4.896 -58.678 1.00 89.75 97 ARG A N 1
ATOM 759 C CA . ARG A 1 97 ? 40.733 4.831 -60.096 1.00 89.75 97 ARG A CA 1
ATOM 760 C C . ARG A 1 97 ? 40.865 6.178 -60.799 1.00 89.75 97 ARG A C 1
ATOM 762 O O . ARG A 1 97 ? 41.156 6.177 -61.982 1.00 89.75 97 ARG A O 1
ATOM 769 N N . VAL A 1 98 ? 40.662 7.286 -60.087 1.00 86.94 98 VAL A N 1
ATOM 770 C CA . VAL A 1 98 ? 40.765 8.649 -60.642 1.00 86.94 98 VAL A CA 1
ATOM 771 C C . VAL A 1 98 ? 42.222 9.081 -60.858 1.00 86.94 98 VAL A C 1
ATOM 773 O O . VAL A 1 98 ? 42.494 9.900 -61.727 1.00 86.94 98 VAL A O 1
ATOM 776 N N . VAL A 1 99 ? 43.168 8.532 -60.087 1.00 75.50 99 VAL A N 1
ATOM 777 C CA . VAL A 1 99 ? 44.606 8.870 -60.168 1.00 75.50 99 VAL A CA 1
ATOM 778 C C . VAL A 1 99 ? 45.364 8.050 -61.239 1.00 75.50 99 VAL A C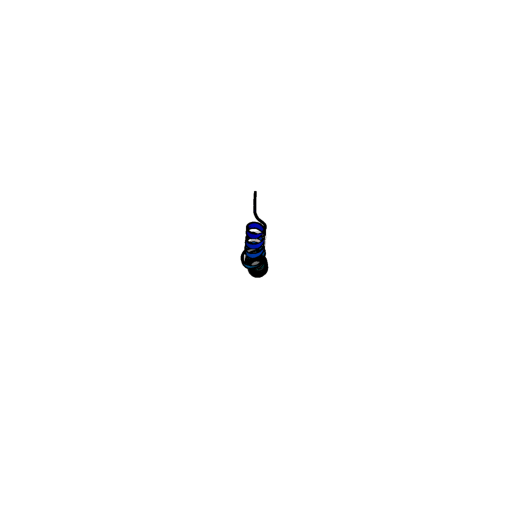 1
ATOM 780 O O . VAL A 1 99 ? 46.552 8.279 -61.457 1.00 75.50 99 VAL A O 1
ATOM 783 N N . ARG A 1 100 ? 44.705 7.099 -61.915 1.00 55.69 100 ARG A N 1
ATOM 784 C CA . ARG A 1 100 ? 45.259 6.348 -63.060 1.00 55.69 100 ARG A CA 1
ATOM 785 C C . ARG A 1 100 ? 44.788 6.940 -64.377 1.00 55.69 100 ARG A C 1
ATOM 787 O O . ARG A 1 100 ? 45.605 6.916 -65.319 1.00 55.69 100 ARG A O 1
#

pLDDT: mean 96.45, std 5.24, range [55.69, 98.69]

Secondary structure (DSSP, 8-state):
---HHHHHHHHHHIIIIIHHHHHHHHHHHHHHHHHHHHHHHHHHHHHHHHHHHHHHHHHHHHHHHHHHHHHHHHHHHHHHHHHHHHHHHHHHHHHHHHT-

Radius of gyration: 42.82 Å; chains: 1; bounding box: 85×20×117 Å

Foldseek 3Di:
DDDPVNVVVVVCCCVPPVVVVVVVVVVVVVVVVVVVVVVVVVVVVVVVVVVVVVVVVVVVVVVVVVVVVVVVVVVVVVVVVVVVVVVVVVVVVVVVVVVD